Protein AF-A0A1I5F1F7-F1 (afdb_monomer_lite)

Secondary structure (DSSP, 8-state):
-----PPPPPPHHHHHHHHHHHHHHHHHHHHHHHHHHHHHHHHHHHHHHHHTT-HHHHHHHHHHHHHHHHHHHHHHHTTGGGGGT-

Foldseek 3Di:
DDDPDPDDDDDPVRVVLVVVLVVLVVVLVVQLVQLVVLLVVLVVLCVVCVVVVPVVSNVSSVVSNVSSPVSNVCSVPVSNVVSVVD

Sequence (86 aa):
MKPFRKKAKPGPEEKDMAFFNSAITVLQTLVIALGAGLGVWGVVNLLEGYGNDNPGAKSQGMKQLMAGGGVALIGTQLIPLLSGLF

Structure (mmCIF, N/CA/C/O backbone):
data_AF-A0A1I5F1F7-F1
#
_entry.id   AF-A0A1I5F1F7-F1
#
loop_
_atom_site.group_PDB
_atom_site.id
_atom_site.type_symbol
_atom_site.label_atom_id
_atom_site.label_alt_id
_atom_site.label_comp_id
_atom_site.label_asym_id
_atom_site.label_entity_id
_atom_site.label_seq_id
_atom_site.pdbx_PDB_ins_code
_atom_site.Cartn_x
_atom_site.Cartn_y
_atom_site.Cartn_z
_atom_site.occupancy
_atom_site.B_iso_or_equiv
_atom_site.auth_seq_id
_atom_site.auth_comp_id
_atom_site.auth_asym_id
_atom_site.auth_atom_id
_atom_site.pdbx_PDB_model_num
ATOM 1 N N . MET A 1 1 ? -25.002 -26.810 38.005 1.00 59.56 1 MET A N 1
ATOM 2 C CA . MET A 1 1 ? -25.727 -26.207 36.864 1.00 59.56 1 MET A CA 1
ATOM 3 C C . MET A 1 1 ? -25.296 -24.745 36.758 1.00 59.56 1 MET A C 1
ATOM 5 O O . MET A 1 1 ? -25.558 -23.993 37.685 1.00 59.56 1 MET A O 1
ATOM 9 N N . LYS A 1 2 ? -24.512 -24.363 35.737 1.00 64.44 2 LYS A N 1
ATOM 10 C CA . LYS A 1 2 ? -24.056 -22.967 35.568 1.00 64.44 2 LYS A CA 1
ATOM 11 C C . LYS A 1 2 ? -25.226 -22.127 35.027 1.00 64.44 2 LYS A C 1
ATOM 13 O O . LYS A 1 2 ? -25.901 -22.607 34.117 1.00 64.44 2 LYS A O 1
ATOM 18 N N . PRO A 1 3 ? -25.496 -20.920 35.552 1.00 70.00 3 PRO A N 1
ATOM 19 C CA . PRO A 1 3 ? -26.608 -20.112 35.070 1.00 70.00 3 PRO A CA 1
ATOM 20 C C . PRO A 1 3 ? -26.338 -19.641 33.635 1.00 70.00 3 PRO A C 1
ATOM 22 O O . PRO A 1 3 ? -25.301 -19.040 33.350 1.00 70.00 3 PRO A O 1
ATOM 25 N N . PHE A 1 4 ? -27.283 -19.912 32.730 1.00 71.69 4 PHE A N 1
ATOM 26 C CA . PHE A 1 4 ? -27.306 -19.343 31.383 1.00 71.69 4 PHE A CA 1
ATOM 27 C C . PHE A 1 4 ? -27.540 -17.833 31.490 1.00 71.69 4 PHE A C 1
ATOM 29 O O . PHE A 1 4 ? -28.663 -17.356 31.650 1.00 71.69 4 PHE A O 1
ATOM 36 N N . ARG A 1 5 ? -26.453 -17.067 31.437 1.00 78.88 5 ARG A N 1
ATOM 37 C CA . ARG A 1 5 ? -26.478 -15.606 31.452 1.00 78.88 5 ARG A CA 1
ATOM 38 C C . ARG A 1 5 ? -26.826 -15.135 30.035 1.00 78.88 5 ARG A C 1
ATOM 40 O O . ARG A 1 5 ? -26.033 -15.319 29.115 1.00 78.88 5 ARG A O 1
ATOM 47 N N . LYS A 1 6 ? -28.030 -14.583 29.834 1.00 71.81 6 LYS A N 1
ATOM 48 C CA . LYS A 1 6 ? -28.417 -13.958 28.555 1.00 71.81 6 LYS A CA 1
ATOM 49 C C . LYS A 1 6 ? -27.427 -12.827 28.250 1.00 71.81 6 LYS A C 1
ATOM 51 O O . LYS A 1 6 ? -27.223 -11.966 29.104 1.00 71.81 6 LYS A O 1
ATOM 56 N N . LYS A 1 7 ? -26.799 -12.831 27.066 1.00 71.75 7 LYS A N 1
ATOM 57 C CA . LYS A 1 7 ? -25.953 -11.708 26.630 1.00 71.75 7 LYS A CA 1
ATOM 58 C C . LYS A 1 7 ? -26.819 -10.444 26.548 1.00 71.75 7 LYS A C 1
ATOM 60 O O . LYS A 1 7 ? -27.883 -10.472 25.930 1.00 71.75 7 LYS A O 1
ATOM 65 N N . ALA A 1 8 ? -26.390 -9.372 27.211 1.00 76.38 8 ALA A N 1
ATOM 66 C CA . ALA A 1 8 ? -27.045 -8.070 27.130 1.00 76.38 8 ALA A CA 1
ATOM 67 C C . ALA A 1 8 ? -26.882 -7.484 25.715 1.00 76.38 8 ALA A C 1
ATOM 69 O O . ALA A 1 8 ? -25.917 -7.808 25.023 1.00 76.38 8 ALA A O 1
ATOM 70 N N . LYS A 1 9 ? -27.836 -6.654 25.270 1.00 77.44 9 LYS A N 1
ATOM 71 C CA . LYS A 1 9 ? -27.712 -5.933 23.993 1.00 77.44 9 LYS A CA 1
ATOM 72 C C . LYS A 1 9 ? -26.571 -4.908 24.095 1.00 77.44 9 LYS A C 1
ATOM 74 O O . LYS A 1 9 ? -26.487 -4.257 25.136 1.00 77.44 9 LYS A O 1
ATOM 79 N N . PRO A 1 10 ? -25.759 -4.741 23.037 1.00 80.00 10 PRO A N 1
ATOM 80 C CA . PRO A 1 10 ? -24.643 -3.805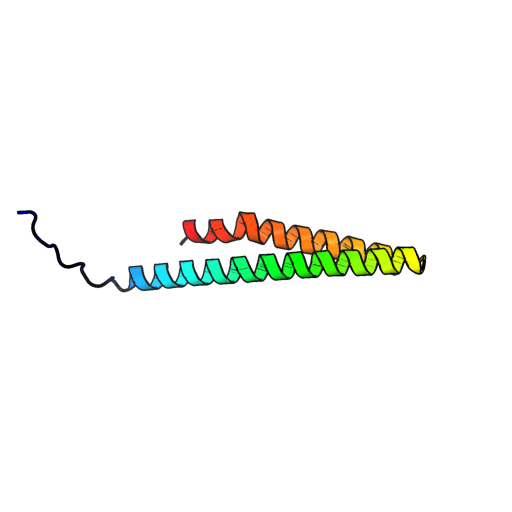 23.047 1.00 80.00 10 PRO A CA 1
ATOM 81 C C . PRO A 1 10 ? -25.130 -2.364 23.214 1.00 80.00 10 PRO A C 1
ATOM 83 O O . PRO A 1 10 ? -26.171 -1.980 22.656 1.00 80.00 10 PRO A O 1
ATOM 86 N N . GLY A 1 11 ? -24.378 -1.584 23.990 1.00 87.62 11 GLY A N 1
ATOM 87 C CA . GLY A 1 11 ? -24.631 -0.157 24.198 1.00 87.62 11 GLY A CA 1
ATOM 88 C C . GLY A 1 11 ? -24.387 0.667 22.923 1.00 87.62 11 GLY A C 1
ATOM 89 O O . GLY A 1 11 ? -23.797 0.152 21.975 1.00 87.62 11 GLY A O 1
ATOM 90 N N . PRO A 1 12 ? -24.846 1.930 22.855 1.00 84.50 12 PRO A N 1
ATOM 91 C CA . PRO A 1 12 ? -24.581 2.815 21.714 1.00 84.50 12 PRO A CA 1
ATOM 92 C C . PRO A 1 12 ? -23.083 2.938 21.391 1.00 84.50 12 PRO A C 1
ATOM 94 O O . PRO A 1 12 ? -22.692 2.675 20.262 1.00 84.50 12 PRO A O 1
ATOM 97 N N . GLU A 1 13 ? -22.246 3.174 22.405 1.00 85.94 13 GLU A N 1
ATOM 98 C CA . GLU A 1 13 ? -20.789 3.312 22.243 1.00 85.94 13 GLU A CA 1
ATOM 99 C C . GLU A 1 13 ? -20.123 2.035 21.702 1.00 85.94 13 GLU A C 1
ATOM 101 O O . GLU A 1 13 ? -19.240 2.100 20.853 1.00 85.94 13 GLU A O 1
ATOM 106 N N . GLU A 1 14 ? -20.586 0.850 22.122 1.00 86.12 14 GLU A N 1
ATOM 107 C CA . GLU A 1 14 ? -20.072 -0.434 21.619 1.00 86.12 14 GLU A CA 1
ATOM 108 C C . GLU A 1 14 ? -20.359 -0.611 20.119 1.00 86.12 14 GLU A C 1
ATOM 110 O O . GLU A 1 14 ? -19.551 -1.184 19.389 1.00 86.12 14 GLU A O 1
ATOM 115 N N . LYS A 1 15 ? -21.496 -0.093 19.637 1.00 87.50 15 LYS A N 1
ATOM 116 C CA . LYS A 1 15 ? -21.843 -0.125 18.209 1.00 87.50 15 LYS A CA 1
ATOM 117 C C . LYS A 1 15 ? -20.984 0.840 17.403 1.00 87.50 15 LYS A C 1
ATOM 119 O O . LYS A 1 15 ? -20.559 0.473 16.309 1.00 87.50 15 LYS A O 1
ATOM 124 N N . ASP A 1 16 ? -20.716 2.026 17.944 1.00 87.88 16 ASP A N 1
ATOM 125 C CA . ASP A 1 16 ? -19.876 3.029 17.289 1.00 87.88 16 ASP A CA 1
ATOM 126 C C . ASP A 1 16 ? -18.436 2.515 17.157 1.00 87.88 16 ASP A C 1
ATOM 128 O O . ASP A 1 16 ? -17.889 2.495 16.054 1.00 87.88 16 ASP A O 1
ATOM 132 N N . MET A 1 17 ? -17.857 1.958 18.227 1.00 89.94 17 MET A N 1
ATOM 133 C CA . MET A 1 17 ? -16.525 1.338 18.178 1.00 89.94 17 MET A CA 1
ATOM 134 C C . MET A 1 17 ? -16.465 0.136 17.230 1.00 89.94 17 MET A C 1
ATOM 136 O O . MET A 1 17 ? -15.490 -0.044 16.498 1.00 89.94 17 MET A O 1
ATOM 140 N N . ALA A 1 18 ? -17.515 -0.689 17.182 1.00 90.25 18 ALA A N 1
ATOM 141 C CA . ALA A 1 18 ? -17.593 -1.783 16.216 1.00 90.25 18 ALA A CA 1
ATOM 142 C C . ALA A 1 18 ? -17.615 -1.270 14.762 1.00 90.25 18 ALA A C 1
ATOM 144 O O . ALA A 1 18 ? -16.959 -1.850 13.893 1.00 90.25 18 ALA A O 1
ATOM 145 N N . PHE A 1 19 ? -18.325 -0.170 14.495 1.00 90.62 19 PHE A N 1
ATOM 146 C CA . PHE A 1 19 ? -18.344 0.473 13.183 1.00 90.62 19 PHE A CA 1
ATOM 147 C C . PHE A 1 19 ? -16.969 1.038 12.802 1.00 90.62 19 PHE A C 1
ATOM 149 O O . PHE A 1 19 ? -16.485 0.752 11.705 1.00 90.62 19 PHE A O 1
ATOM 156 N N . PHE A 1 20 ? -16.306 1.770 13.704 1.00 92.31 20 PHE A N 1
ATOM 157 C CA . PHE A 1 20 ? -14.97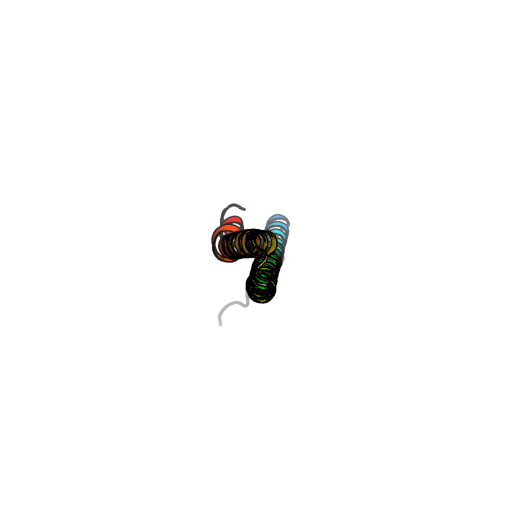1 2.325 13.454 1.00 92.31 20 PHE A CA 1
ATOM 158 C C . PHE A 1 20 ? -13.940 1.235 13.143 1.00 92.31 20 PHE A C 1
ATOM 160 O O . PHE A 1 20 ? -13.218 1.336 12.151 1.00 92.31 20 PHE A O 1
ATOM 167 N N . ASN A 1 21 ? -13.931 0.141 13.905 1.00 92.19 21 ASN A N 1
ATOM 168 C CA . ASN A 1 21 ? -13.042 -0.995 13.647 1.00 92.19 21 ASN A CA 1
ATOM 169 C C . ASN A 1 21 ? -13.296 -1.649 12.277 1.00 92.19 21 ASN A C 1
ATOM 171 O O . ASN A 1 21 ? -12.355 -1.993 11.550 1.00 92.19 21 ASN A O 1
ATOM 175 N N . SER A 1 22 ? -14.566 -1.769 11.878 1.00 94.38 22 SER A N 1
ATOM 176 C CA . SER A 1 22 ? -14.921 -2.246 10.539 1.00 94.38 22 SER A CA 1
ATOM 177 C C . SER A 1 22 ? -14.433 -1.286 9.450 1.00 94.38 22 SER A C 1
ATOM 179 O O . SER A 1 22 ? -13.891 -1.733 8.438 1.00 94.38 22 SER A O 1
ATOM 181 N N . ALA A 1 23 ? -14.596 0.025 9.644 1.00 95.50 23 ALA A N 1
ATOM 182 C CA . ALA A 1 23 ? -14.155 1.039 8.690 1.00 95.50 23 ALA A CA 1
ATOM 183 C C . ALA A 1 23 ? -12.629 1.024 8.506 1.00 95.50 23 ALA A C 1
ATOM 185 O O . ALA A 1 23 ? -12.148 1.075 7.374 1.00 95.50 23 ALA A O 1
ATOM 186 N N . ILE A 1 24 ? -11.871 0.870 9.595 1.00 95.00 24 ILE A N 1
ATOM 187 C CA . ILE A 1 24 ? -10.405 0.756 9.564 1.00 95.00 24 ILE A CA 1
ATOM 188 C C . ILE A 1 24 ? -9.972 -0.485 8.780 1.00 95.00 24 ILE A C 1
ATOM 190 O O . ILE A 1 24 ? -9.069 -0.398 7.952 1.00 95.00 24 ILE A O 1
ATOM 194 N N . THR A 1 25 ? -10.651 -1.618 8.966 1.00 95.12 25 THR A N 1
ATOM 195 C CA . THR A 1 25 ? -10.356 -2.862 8.233 1.00 95.12 25 THR A CA 1
ATOM 196 C C . THR A 1 25 ? -10.566 -2.698 6.721 1.00 95.12 25 THR A C 1
ATOM 198 O O . THR A 1 25 ? -9.739 -3.130 5.909 1.00 95.12 25 THR A O 1
ATOM 201 N N . VAL A 1 26 ? -11.657 -2.037 6.319 1.00 96.75 26 VAL A N 1
ATOM 202 C CA . VAL A 1 26 ? -11.929 -1.739 4.903 1.00 96.75 26 VAL A CA 1
ATOM 203 C C . VAL A 1 26 ? -10.875 -0.782 4.349 1.00 96.75 26 VAL A C 1
ATOM 205 O O . VAL A 1 26 ? -10.302 -1.049 3.292 1.00 96.75 26 VAL A O 1
ATOM 208 N N . LEU A 1 27 ? -10.567 0.292 5.079 1.00 96.44 27 LEU A N 1
ATOM 209 C CA . LEU A 1 27 ? -9.540 1.258 4.698 1.00 96.44 27 LEU A CA 1
ATOM 210 C C . LEU A 1 27 ? -8.177 0.580 4.509 1.00 96.44 27 LEU A C 1
ATOM 212 O O . LEU A 1 27 ? -7.520 0.800 3.495 1.00 96.44 27 LEU A O 1
ATOM 216 N N . GLN A 1 28 ? -7.781 -0.285 5.444 1.00 96.12 28 GLN A N 1
ATOM 217 C CA . GLN A 1 28 ? -6.540 -1.050 5.380 1.00 96.12 28 GLN A CA 1
ATOM 218 C C . GLN A 1 28 ? -6.451 -1.848 4.080 1.00 96.12 28 GLN A C 1
ATOM 220 O O . GLN A 1 28 ? -5.463 -1.763 3.350 1.00 96.12 28 GLN A O 1
ATOM 225 N N . THR A 1 29 ? -7.516 -2.586 3.772 1.00 97.38 29 THR A N 1
ATOM 226 C CA . THR A 1 29 ? -7.590 -3.433 2.581 1.00 97.38 29 THR A CA 1
ATOM 227 C C . THR A 1 29 ? -7.468 -2.602 1.305 1.00 97.38 29 THR A C 1
ATOM 229 O O . THR A 1 29 ? -6.686 -2.945 0.418 1.00 97.38 29 THR A O 1
ATOM 232 N N . LEU A 1 30 ? -8.187 -1.478 1.224 1.00 97.94 30 LEU A N 1
ATOM 233 C CA . LEU A 1 30 ? -8.144 -0.590 0.063 1.00 97.94 30 LEU A CA 1
ATOM 234 C C . LEU A 1 30 ? -6.763 0.036 -0.128 1.00 97.94 30 LEU A C 1
ATOM 236 O O . LEU A 1 30 ? -6.242 0.034 -1.240 1.00 97.94 30 LEU A O 1
ATOM 240 N N . VAL A 1 31 ? -6.143 0.541 0.938 1.00 97.31 31 VAL A N 1
ATOM 241 C CA . VAL A 1 31 ? -4.831 1.192 0.844 1.00 97.31 31 VAL A CA 1
ATOM 242 C C . VAL A 1 31 ? -3.749 0.195 0.437 1.00 97.31 31 VAL A C 1
ATOM 244 O O . VAL A 1 31 ? -2.940 0.507 -0.436 1.00 97.31 31 VAL A O 1
ATOM 247 N N . ILE A 1 32 ? -3.758 -1.022 0.992 1.00 97.69 32 ILE A N 1
ATOM 248 C CA . ILE A 1 32 ? -2.821 -2.078 0.581 1.00 97.69 32 ILE A CA 1
ATOM 249 C C . ILE A 1 32 ? -3.019 -2.423 -0.898 1.00 97.69 32 ILE A C 1
ATOM 251 O O . ILE A 1 32 ? -2.042 -2.472 -1.645 1.00 97.69 32 ILE A O 1
ATOM 255 N N . ALA A 1 33 ? -4.265 -2.616 -1.340 1.00 97.69 33 ALA A N 1
ATOM 256 C CA . ALA A 1 33 ? -4.568 -2.948 -2.730 1.00 97.69 33 ALA A CA 1
ATOM 257 C C . ALA A 1 33 ? -4.147 -1.834 -3.705 1.00 97.69 33 ALA A C 1
ATOM 259 O O . ALA A 1 33 ? -3.541 -2.118 -4.737 1.00 97.69 33 ALA A O 1
ATOM 260 N N . LEU A 1 34 ? -4.407 -0.567 -3.366 1.00 97.50 34 LEU A N 1
ATOM 261 C CA . LEU A 1 34 ? -4.000 0.587 -4.173 1.00 97.50 34 LEU A CA 1
ATOM 262 C C . LEU A 1 34 ? -2.475 0.745 -4.213 1.00 97.50 34 LEU A C 1
ATOM 264 O O . LEU A 1 34 ? -1.914 0.976 -5.282 1.00 97.50 34 LEU A O 1
ATOM 268 N N . GLY A 1 35 ? -1.796 0.574 -3.076 1.00 97.56 35 GLY A N 1
ATOM 269 C CA . GLY A 1 35 ? -0.336 0.609 -3.006 1.00 97.56 35 GLY A CA 1
ATOM 270 C C . GLY A 1 35 ? 0.308 -0.496 -3.844 1.00 97.56 35 GLY A C 1
ATOM 271 O O . GLY A 1 35 ? 1.181 -0.225 -4.667 1.00 97.56 35 GLY A O 1
ATOM 272 N N . ALA A 1 36 ? -0.179 -1.731 -3.716 1.00 97.50 36 ALA A N 1
ATOM 273 C CA . ALA A 1 36 ? 0.290 -2.854 -4.522 1.00 97.50 36 ALA A CA 1
ATOM 274 C C . ALA A 1 36 ? 0.022 -2.635 -6.021 1.00 97.50 36 ALA A C 1
ATOM 276 O O . ALA A 1 36 ? 0.919 -2.841 -6.837 1.00 97.50 36 ALA A O 1
ATOM 277 N N . GLY A 1 37 ? -1.174 -2.157 -6.384 1.00 97.50 37 GLY A N 1
ATOM 278 C CA . GLY A 1 37 ? -1.541 -1.848 -7.768 1.00 97.50 37 GLY A CA 1
ATOM 279 C C . GLY A 1 37 ? -0.645 -0.779 -8.399 1.00 97.50 37 GLY A C 1
ATOM 280 O O . GLY A 1 37 ? -0.129 -0.983 -9.497 1.00 97.50 37 GLY A O 1
ATOM 281 N N . LEU A 1 38 ? -0.381 0.323 -7.686 1.00 97.88 38 LEU A N 1
ATOM 282 C CA . LEU A 1 38 ? 0.571 1.350 -8.127 1.00 97.88 38 LEU A CA 1
ATOM 283 C C . LEU A 1 38 ? 2.002 0.813 -8.226 1.00 97.88 38 LEU A C 1
ATOM 285 O O . LEU A 1 38 ? 2.730 1.186 -9.144 1.00 97.88 38 LEU A O 1
ATOM 289 N N . GLY A 1 39 ? 2.395 -0.082 -7.317 1.00 97.56 39 GLY A N 1
ATOM 290 C CA . GLY A 1 39 ? 3.693 -0.748 -7.354 1.00 97.56 39 GLY A CA 1
ATOM 291 C C . GLY A 1 39 ? 3.878 -1.562 -8.634 1.00 97.56 39 GLY A C 1
ATOM 292 O O . GLY A 1 39 ? 4.855 -1.370 -9.356 1.00 97.56 39 GLY A O 1
ATOM 293 N N . VAL A 1 40 ? 2.897 -2.412 -8.954 1.00 97.94 40 VAL A N 1
ATOM 294 C CA . VAL A 1 40 ? 2.877 -3.213 -10.187 1.00 97.94 40 VAL A CA 1
ATOM 295 C C . VAL A 1 40 ? 2.890 -2.315 -11.423 1.00 97.94 40 VAL A C 1
ATOM 297 O O . VAL A 1 40 ? 3.686 -2.543 -12.331 1.00 97.94 40 VAL A O 1
ATOM 300 N N . TRP A 1 41 ? 2.075 -1.258 -11.446 1.00 97.25 41 TRP A N 1
ATOM 301 C CA . TRP A 1 41 ? 2.060 -0.299 -12.553 1.00 97.25 41 TRP A CA 1
ATOM 302 C C . TRP A 1 41 ? 3.414 0.410 -12.734 1.00 97.25 41 TRP A C 1
ATOM 304 O O . TRP A 1 41 ? 3.880 0.605 -13.857 1.00 97.25 41 TRP A O 1
ATOM 314 N N . GLY A 1 42 ? 4.109 0.715 -11.635 1.00 97.56 42 GLY A N 1
ATOM 315 C CA . GLY A 1 42 ? 5.472 1.242 -11.668 1.00 97.56 42 GLY A CA 1
ATOM 316 C C . GLY A 1 42 ? 6.481 0.279 -12.297 1.00 97.56 42 GLY A C 1
ATOM 317 O O . GLY A 1 42 ? 7.331 0.708 -13.078 1.00 97.56 42 GLY A O 1
ATOM 318 N N . VAL A 1 43 ? 6.361 -1.025 -12.025 1.00 97.38 43 VAL A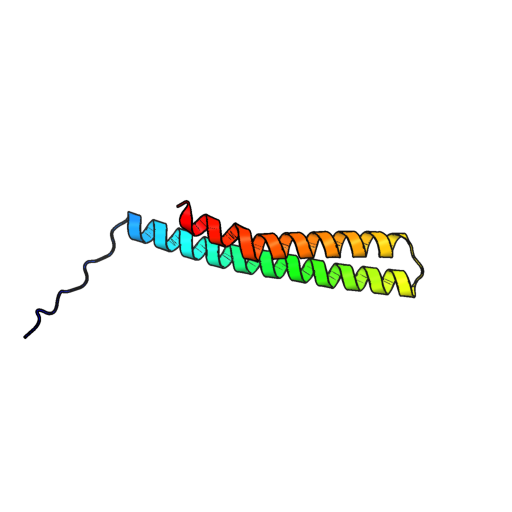 N 1
ATOM 319 C CA . VAL A 1 43 ? 7.183 -2.055 -12.686 1.00 97.38 43 VAL A CA 1
ATOM 320 C C . VAL A 1 43 ? 6.894 -2.110 -14.184 1.00 97.38 43 VAL A C 1
ATOM 322 O O . VAL A 1 43 ? 7.836 -2.169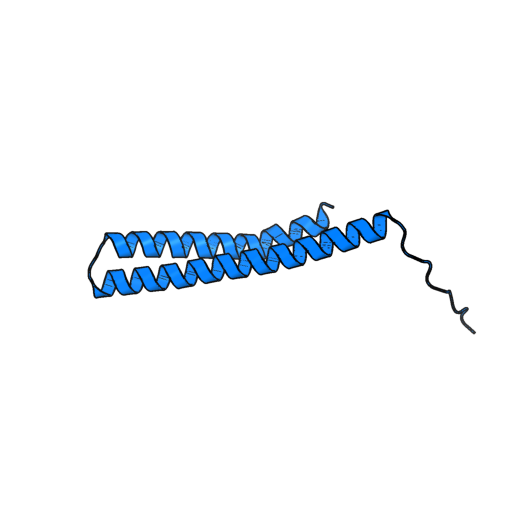 -14.967 1.00 97.38 43 VAL A O 1
ATOM 325 N N . VAL A 1 44 ? 5.626 -2.036 -14.599 1.00 96.81 44 VAL A N 1
ATOM 326 C CA . VAL A 1 44 ? 5.259 -2.002 -16.027 1.00 96.81 44 VAL A CA 1
ATOM 327 C C . VAL A 1 44 ? 5.937 -0.822 -16.725 1.00 96.81 44 VAL A C 1
ATOM 329 O O . VAL A 1 44 ? 6.658 -1.024 -17.699 1.00 96.81 44 VAL A O 1
ATOM 332 N N . ASN A 1 45 ? 5.832 0.383 -16.162 1.00 96.12 45 ASN A N 1
ATOM 333 C CA . ASN A 1 45 ? 6.474 1.577 -16.720 1.00 96.12 45 ASN A CA 1
ATOM 334 C C . ASN A 1 45 ? 8.013 1.486 -16.731 1.00 96.12 45 ASN A C 1
ATOM 336 O O . ASN A 1 45 ? 8.661 2.013 -17.636 1.00 96.12 45 ASN A O 1
ATOM 340 N N . LEU A 1 46 ? 8.617 0.797 -15.755 1.00 96.06 46 LEU A N 1
ATOM 341 C CA . LEU A 1 46 ? 10.053 0.500 -15.771 1.00 96.06 46 LEU A CA 1
ATOM 342 C C . LEU A 1 46 ? 10.417 -0.419 -16.936 1.00 96.06 46 LEU A C 1
ATOM 344 O O . LEU A 1 46 ? 11.363 -0.123 -17.661 1.00 96.06 46 LEU A O 1
ATOM 348 N N . LEU A 1 47 ? 9.676 -1.513 -17.122 1.00 96.25 47 LEU A N 1
ATOM 349 C CA . LEU A 1 47 ? 9.920 -2.479 -18.193 1.00 96.25 47 LEU A CA 1
ATOM 350 C C . LEU A 1 47 ? 9.720 -1.850 -19.575 1.00 96.25 47 LEU A C 1
ATOM 352 O O . LEU A 1 47 ? 10.569 -2.025 -20.446 1.00 96.25 47 LEU A O 1
ATOM 356 N N . GLU A 1 48 ? 8.670 -1.049 -19.756 1.00 95.06 48 GLU A N 1
ATOM 357 C CA . GLU A 1 48 ? 8.464 -0.251 -20.969 1.00 95.06 48 GLU A CA 1
ATOM 358 C C . GLU A 1 48 ? 9.609 0.747 -21.189 1.00 95.06 48 GLU A C 1
ATOM 360 O O . GLU A 1 48 ? 10.096 0.912 -22.308 1.00 95.06 48 GLU A O 1
ATOM 365 N N . GLY A 1 49 ? 10.103 1.371 -20.117 1.00 95.38 49 GLY A N 1
ATOM 366 C CA . GLY A 1 49 ? 11.247 2.276 -20.169 1.00 95.38 49 GLY A CA 1
ATOM 367 C C . GLY A 1 49 ? 12.564 1.594 -20.532 1.00 95.38 49 GLY A C 1
ATOM 368 O O . GLY A 1 49 ? 13.363 2.186 -21.253 1.00 95.38 49 GLY A O 1
ATOM 369 N N . TYR A 1 50 ? 12.810 0.365 -20.072 1.00 94.38 50 TYR A N 1
ATOM 370 C CA . TYR A 1 50 ? 13.971 -0.426 -20.492 1.00 94.38 50 TYR A CA 1
ATOM 371 C C . TYR A 1 50 ? 13.828 -0.937 -21.929 1.00 94.38 50 TYR A C 1
ATOM 373 O O . TYR A 1 50 ? 14.808 -0.901 -22.667 1.00 94.38 50 TYR A O 1
ATOM 381 N N . GLY A 1 51 ? 12.627 -1.352 -22.343 1.00 95.62 51 GLY A N 1
ATOM 382 C CA . GLY A 1 51 ? 12.361 -1.830 -23.702 1.00 95.62 51 GLY A CA 1
ATOM 383 C C . GLY A 1 51 ? 12.453 -0.737 -24.770 1.00 95.62 51 GLY A C 1
ATOM 384 O O . GLY A 1 51 ? 12.945 -0.996 -25.863 1.00 95.62 51 GLY A O 1
ATOM 385 N N . ASN A 1 52 ? 12.027 0.487 -24.449 1.00 94.25 52 ASN A N 1
ATOM 386 C CA . ASN A 1 52 ? 12.065 1.642 -25.355 1.00 94.25 52 ASN A CA 1
ATOM 387 C C . ASN A 1 52 ? 13.271 2.576 -25.110 1.00 94.25 52 ASN A C 1
ATOM 389 O O . ASN A 1 52 ? 13.293 3.700 -25.600 1.00 94.25 52 ASN A O 1
ATOM 393 N N . ASP A 1 53 ? 14.222 2.160 -24.266 1.00 92.56 53 ASP A N 1
ATOM 394 C CA . ASP A 1 53 ? 15.339 2.969 -23.752 1.00 92.56 53 ASP A CA 1
ATOM 395 C C . ASP A 1 53 ? 14.969 4.427 -23.401 1.00 92.56 53 ASP A C 1
ATOM 397 O O . ASP A 1 53 ? 15.705 5.382 -23.643 1.00 92.56 53 ASP A O 1
ATOM 401 N N . ASN A 1 54 ? 13.786 4.610 -22.812 1.00 95.88 54 ASN A N 1
ATOM 402 C CA . ASN A 1 54 ? 13.241 5.922 -22.504 1.00 95.88 54 ASN A CA 1
ATOM 403 C C . ASN A 1 54 ? 13.533 6.288 -21.038 1.00 95.88 54 ASN A C 1
ATOM 405 O O . ASN A 1 54 ? 12.899 5.731 -20.130 1.00 95.88 54 ASN A O 1
ATOM 409 N N . PRO A 1 55 ? 14.427 7.257 -20.765 1.00 93.50 55 PRO A N 1
ATOM 410 C CA . PRO A 1 55 ? 14.754 7.657 -19.398 1.00 93.50 55 PRO A CA 1
ATOM 411 C C . PRO A 1 55 ? 13.552 8.242 -18.638 1.00 93.50 55 PRO A C 1
ATOM 413 O O . PRO A 1 55 ? 13.482 8.111 -17.414 1.00 93.50 55 PRO A O 1
ATOM 416 N N . GLY A 1 56 ? 12.574 8.827 -19.341 1.00 93.62 56 GLY A N 1
ATOM 417 C CA . GLY A 1 56 ? 11.347 9.344 -18.731 1.00 93.62 56 GLY A CA 1
ATOM 418 C C . GLY A 1 56 ? 10.487 8.235 -18.122 1.00 93.62 56 GLY A C 1
ATOM 419 O O . GLY A 1 56 ? 10.135 8.304 -16.943 1.00 93.62 56 GLY A O 1
ATOM 420 N N . ALA A 1 57 ? 10.225 7.177 -18.894 1.00 92.81 57 ALA A N 1
ATOM 421 C CA . ALA A 1 57 ? 9.457 6.017 -18.440 1.00 92.81 57 ALA A CA 1
ATOM 422 C C . ALA A 1 57 ? 10.169 5.267 -17.301 1.00 92.81 57 ALA A C 1
ATOM 424 O O . ALA A 1 57 ? 9.529 4.915 -16.311 1.00 92.81 57 ALA A O 1
ATOM 425 N N . LYS A 1 58 ? 11.507 5.140 -17.359 1.00 94.50 58 LYS A N 1
ATOM 426 C CA . LYS A 1 58 ? 12.304 4.562 -16.260 1.00 94.50 58 LYS A CA 1
ATOM 427 C C . LYS A 1 58 ? 12.118 5.344 -14.954 1.00 94.50 58 LYS A C 1
ATOM 429 O O . LYS A 1 58 ? 11.831 4.765 -13.907 1.00 94.50 58 LYS A O 1
ATOM 434 N N . SER A 1 59 ? 12.241 6.673 -15.009 1.00 95.31 59 SER A N 1
ATOM 435 C CA . SER A 1 59 ? 12.072 7.526 -13.825 1.00 95.31 59 SER A CA 1
ATOM 436 C C . SER A 1 59 ? 10.641 7.480 -13.284 1.00 95.31 59 SER A C 1
ATOM 438 O O . SER A 1 59 ? 10.435 7.402 -12.071 1.00 95.31 59 SER A O 1
ATOM 440 N N . GLN A 1 60 ? 9.647 7.509 -14.173 1.00 95.25 60 GLN A N 1
ATOM 441 C CA . GLN A 1 60 ? 8.240 7.448 -13.797 1.00 95.25 60 GLN A CA 1
ATOM 442 C C . GLN A 1 60 ? 7.891 6.113 -13.136 1.00 95.25 60 GLN A C 1
ATOM 444 O O . GLN A 1 60 ? 7.292 6.109 -12.059 1.00 95.25 60 GLN A O 1
ATOM 449 N N . GLY A 1 61 ? 8.313 4.999 -13.734 1.00 95.25 61 GLY A N 1
ATOM 450 C CA . GLY A 1 61 ? 8.089 3.673 -13.180 1.00 95.25 61 GLY A CA 1
ATOM 451 C C . GLY A 1 61 ? 8.746 3.496 -11.814 1.00 95.25 61 GLY A C 1
ATOM 452 O O . GLY A 1 61 ? 8.105 3.011 -10.884 1.00 95.25 61 GLY A O 1
ATOM 453 N N . MET A 1 62 ? 9.970 4.009 -11.626 1.00 97.50 62 MET A N 1
ATOM 454 C CA . MET A 1 62 ? 10.628 3.954 -10.319 1.00 97.50 62 MET A CA 1
ATOM 455 C C . MET A 1 62 ? 9.870 4.745 -9.248 1.00 97.50 62 MET A C 1
ATOM 457 O O . MET A 1 62 ? 9.656 4.255 -8.142 1.00 97.50 62 MET A O 1
ATOM 461 N N . LYS A 1 63 ? 9.415 5.960 -9.569 1.00 97.19 63 LYS A N 1
ATOM 462 C CA . LYS A 1 63 ? 8.644 6.786 -8.628 1.00 97.19 63 LYS A CA 1
ATOM 463 C C . LYS A 1 63 ? 7.329 6.123 -8.235 1.00 97.19 63 LYS A C 1
ATOM 465 O O . LYS A 1 63 ? 6.963 6.157 -7.066 1.00 97.19 63 LYS A O 1
ATOM 470 N N . GLN A 1 64 ? 6.642 5.503 -9.188 1.00 97.50 64 GLN A N 1
ATOM 471 C CA . GLN A 1 64 ? 5.403 4.777 -8.919 1.00 97.50 64 GLN A CA 1
ATOM 472 C C . GLN A 1 64 ? 5.641 3.503 -8.113 1.00 97.50 64 GLN A C 1
ATOM 474 O O . GLN A 1 64 ? 4.870 3.233 -7.201 1.00 97.50 64 GLN A O 1
ATOM 479 N N . LEU A 1 65 ? 6.726 2.770 -8.381 1.00 97.38 65 LEU A N 1
ATOM 480 C CA . LEU A 1 65 ? 7.091 1.600 -7.587 1.00 97.38 65 LEU A CA 1
ATOM 481 C C . LEU A 1 65 ? 7.369 1.994 -6.132 1.00 97.38 65 LEU A C 1
ATOM 483 O O . LEU A 1 65 ? 6.828 1.384 -5.213 1.00 97.38 65 LEU A O 1
ATOM 487 N N . MET A 1 66 ? 8.147 3.057 -5.918 1.00 97.12 66 MET A N 1
ATOM 488 C CA . MET A 1 66 ? 8.431 3.570 -4.575 1.00 97.12 66 MET A CA 1
ATOM 489 C C . MET A 1 66 ? 7.177 4.098 -3.878 1.00 97.12 66 MET A C 1
ATOM 491 O O . MET A 1 66 ? 6.957 3.799 -2.706 1.00 97.12 66 MET A O 1
ATOM 495 N N . ALA A 1 67 ? 6.336 4.852 -4.589 1.00 96.56 67 ALA A N 1
ATOM 496 C CA . ALA A 1 67 ? 5.081 5.357 -4.047 1.00 96.56 67 ALA A CA 1
ATOM 497 C C . ALA A 1 67 ? 4.125 4.210 -3.691 1.00 96.56 67 ALA A C 1
ATOM 499 O O . ALA A 1 67 ? 3.591 4.180 -2.586 1.00 96.56 67 ALA A O 1
ATOM 500 N N . GLY A 1 68 ? 3.958 3.232 -4.582 1.00 97.00 68 GLY A N 1
ATOM 501 C CA . GLY A 1 68 ? 3.125 2.056 -4.355 1.00 97.00 68 GLY A CA 1
ATOM 502 C C . GLY A 1 68 ? 3.610 1.215 -3.176 1.00 97.00 68 GLY A C 1
ATOM 503 O O . GLY A 1 68 ? 2.825 0.886 -2.287 1.00 97.00 68 GLY A O 1
ATOM 504 N N . GLY A 1 69 ? 4.919 0.954 -3.104 1.00 96.25 69 GLY A N 1
ATOM 505 C CA . GLY A 1 69 ? 5.542 0.2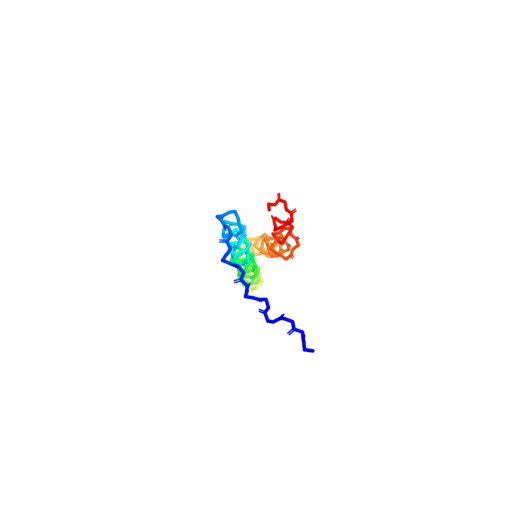73 -1.970 1.00 96.25 69 GLY A CA 1
ATOM 506 C C . GLY A 1 69 ? 5.334 1.022 -0.651 1.00 96.25 69 GLY A C 1
ATOM 507 O O . GLY A 1 69 ? 4.928 0.419 0.338 1.00 96.25 69 GLY A O 1
ATOM 508 N N . GLY A 1 70 ? 5.527 2.344 -0.643 1.00 96.88 70 GLY A N 1
ATOM 509 C CA . GLY A 1 70 ? 5.288 3.182 0.534 1.00 96.88 70 GLY A CA 1
ATOM 510 C C . GLY A 1 70 ? 3.832 3.144 1.006 1.00 96.88 70 GLY A C 1
ATOM 511 O O . GLY A 1 70 ? 3.573 2.942 2.189 1.00 96.88 70 GLY A O 1
ATOM 512 N N . VAL A 1 71 ? 2.874 3.263 0.084 1.00 97.00 71 VAL A N 1
ATOM 513 C CA . VAL A 1 71 ? 1.438 3.189 0.397 1.00 97.00 71 VAL A CA 1
ATOM 514 C C . VAL A 1 71 ? 1.059 1.806 0.942 1.00 97.00 71 VAL A C 1
ATOM 516 O O . VAL A 1 71 ? 0.356 1.719 1.947 1.00 97.00 71 VAL A O 1
ATOM 519 N N . ALA A 1 72 ? 1.571 0.723 0.350 1.00 96.50 72 ALA A N 1
ATOM 520 C CA . ALA A 1 72 ? 1.327 -0.635 0.838 1.00 96.50 72 ALA A CA 1
ATOM 521 C C . ALA A 1 72 ? 1.925 -0.867 2.240 1.00 96.50 72 ALA A C 1
ATOM 523 O O . ALA A 1 72 ? 1.288 -1.480 3.101 1.00 96.50 72 ALA A O 1
ATOM 524 N N . LEU A 1 73 ? 3.120 -0.333 2.510 1.00 96.81 73 LEU A N 1
ATOM 525 C CA . LEU A 1 73 ? 3.749 -0.397 3.833 1.00 96.81 73 LEU A CA 1
ATOM 526 C C . LEU A 1 73 ? 2.945 0.372 4.890 1.00 96.81 73 LEU A C 1
ATOM 528 O O . LEU A 1 73 ? 2.687 -0.157 5.969 1.00 96.81 73 LEU A O 1
ATOM 532 N N . ILE A 1 74 ? 2.472 1.579 4.567 1.00 95.75 74 ILE A N 1
ATOM 533 C CA . ILE A 1 74 ? 1.576 2.352 5.442 1.00 95.75 74 ILE A CA 1
ATOM 534 C C . ILE A 1 74 ? 0.292 1.562 5.720 1.00 95.75 74 ILE A C 1
ATOM 536 O O . ILE A 1 74 ? -0.137 1.463 6.870 1.00 95.75 74 ILE A O 1
ATOM 540 N N . GLY A 1 75 ? -0.292 0.949 4.688 1.00 94.31 75 GLY A N 1
ATOM 541 C CA . GLY A 1 75 ? -1.482 0.116 4.818 1.00 94.31 75 GLY A CA 1
ATOM 542 C C . GLY A 1 75 ? -1.284 -1.093 5.730 1.00 94.31 75 GLY A C 1
ATOM 543 O O . GLY A 1 75 ? -2.165 -1.423 6.512 1.00 94.31 75 GLY A O 1
ATOM 544 N N . THR A 1 76 ? -0.122 -1.740 5.683 1.00 95.00 76 THR A N 1
ATOM 545 C CA . THR A 1 76 ? 0.151 -2.925 6.515 1.00 95.00 76 THR A CA 1
ATOM 546 C C . THR A 1 76 ? 0.516 -2.585 7.956 1.00 95.00 76 THR A C 1
ATOM 548 O O . THR A 1 76 ? 0.149 -3.345 8.848 1.00 95.00 76 THR A O 1
ATOM 551 N N . GLN A 1 77 ? 1.211 -1.470 8.202 1.00 93.81 77 GLN A N 1
ATOM 552 C CA . GLN A 1 77 ? 1.747 -1.162 9.532 1.00 93.81 77 GLN A CA 1
ATOM 553 C C . GLN A 1 77 ? 1.006 -0.048 10.271 1.00 93.81 77 GLN A C 1
ATOM 555 O O . GLN A 1 77 ? 0.759 -0.183 11.464 1.00 93.81 77 GLN A O 1
ATOM 560 N N . LEU A 1 78 ? 0.647 1.048 9.599 1.00 93.62 78 LEU A N 1
ATOM 561 C CA . LEU A 1 78 ? 0.131 2.247 10.271 1.00 93.62 78 LEU A CA 1
ATOM 562 C C . LEU A 1 78 ? -1.395 2.248 10.394 1.00 93.62 78 LEU A C 1
ATOM 564 O O . LEU A 1 78 ? -1.918 2.695 11.409 1.00 93.62 78 LEU A O 1
ATOM 568 N N . ILE A 1 79 ? -2.122 1.727 9.401 1.00 93.31 79 ILE A N 1
ATOM 569 C CA . ILE A 1 79 ? -3.595 1.726 9.432 1.00 93.31 79 ILE A CA 1
ATOM 570 C C . ILE A 1 79 ? -4.170 0.857 10.564 1.00 93.31 79 ILE A C 1
ATOM 572 O O . ILE A 1 79 ? -5.081 1.334 11.240 1.00 93.31 79 ILE A O 1
ATOM 576 N N . PRO A 1 80 ? -3.642 -0.348 10.865 1.00 91.12 80 PRO A N 1
ATOM 577 C CA . PRO A 1 80 ? -4.116 -1.133 12.008 1.00 91.12 80 PRO A CA 1
ATOM 578 C C . PRO A 1 80 ? -3.973 -0.412 13.351 1.00 91.12 80 PRO A C 1
ATOM 580 O O . PRO A 1 80 ? -4.801 -0.602 14.236 1.00 91.12 80 PRO A O 1
ATOM 583 N N . LEU A 1 81 ? -2.959 0.447 13.507 1.00 92.31 81 LEU A N 1
ATOM 584 C CA . LEU A 1 81 ? -2.733 1.186 14.753 1.00 92.31 81 LEU A CA 1
ATOM 585 C C . LEU A 1 81 ? -3.844 2.203 15.041 1.00 92.31 81 LEU A C 1
ATOM 587 O O . LEU A 1 81 ? -4.066 2.542 16.201 1.00 92.31 81 LEU A O 1
ATOM 591 N N . LEU A 1 82 ? -4.591 2.636 14.019 1.00 88.88 82 LEU A N 1
ATOM 592 C CA . LEU A 1 82 ? -5.750 3.512 14.195 1.00 88.88 82 LEU A CA 1
ATOM 593 C C . LEU A 1 82 ? -6.870 2.836 15.002 1.00 88.88 82 LEU A C 1
ATOM 595 O O . LEU A 1 82 ? -7.636 3.534 15.651 1.00 88.88 82 LEU A O 1
ATOM 599 N N . SER A 1 83 ? -6.938 1.498 15.011 1.00 81.88 83 SER A N 1
ATOM 600 C CA . SER A 1 83 ? -7.929 0.720 15.779 1.00 81.88 83 SER A CA 1
ATOM 601 C C . SER A 1 83 ? -7.632 0.698 17.285 1.00 81.88 83 SER A C 1
ATOM 603 O O . SER A 1 83 ? -8.502 0.354 1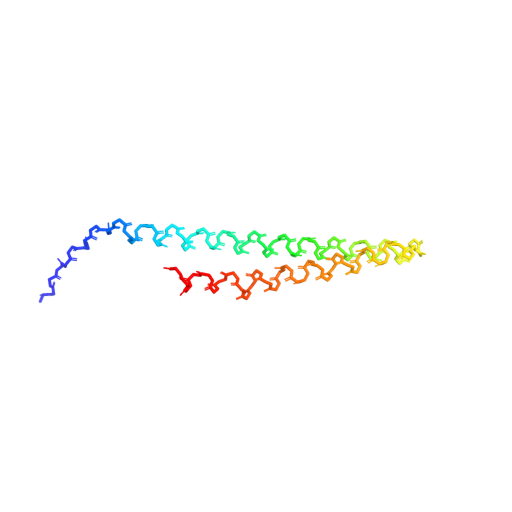8.072 1.00 81.88 83 SER A O 1
ATOM 605 N N . GLY A 1 84 ? -6.412 1.063 17.701 1.00 77.81 84 GLY A N 1
ATOM 606 C CA . GLY A 1 84 ? -6.036 1.175 19.117 1.00 77.81 84 GLY A CA 1
ATOM 607 C C . GLY A 1 84 ? -6.108 2.597 19.686 1.00 77.81 84 GLY A C 1
ATOM 608 O O . GLY A 1 84 ? -5.875 2.779 20.878 1.00 77.81 84 GLY A O 1
ATOM 609 N N . LEU A 1 85 ? -6.373 3.601 18.842 1.00 79.25 85 LEU A N 1
ATOM 610 C CA . LEU A 1 85 ? -6.465 5.021 19.215 1.00 79.25 85 LEU A CA 1
ATOM 611 C C . LEU A 1 85 ? -7.906 5.484 19.476 1.00 79.25 85 LEU A C 1
ATOM 613 O O . LEU A 1 85 ? -8.095 6.531 20.097 1.00 79.25 85 LEU A O 1
ATOM 617 N N . PHE A 1 86 ? -8.887 4.718 19.003 1.00 66.00 86 PHE A N 1
ATOM 618 C CA . PHE A 1 86 ? -10.321 4.963 19.119 1.00 66.00 86 PHE A CA 1
ATOM 619 C C . PHE A 1 86 ? -10.983 3.696 19.649 1.00 66.00 86 PHE A C 1
ATOM 621 O O . PHE A 1 86 ? -11.819 3.828 20.564 1.00 66.00 86 PHE A O 1
#

Radius of gyration: 21.6 Å; chains: 1; bounding box: 44×36×62 Å

pLDDT: mean 91.22, std 8.81, range [59.56, 97.94]